Protein AF-A0A847M782-F1 (afdb_monomer)

Radius of gyration: 17.01 Å; Cα contacts (8 Å, |Δi|>4): 38; chains: 1; bounding box: 38×21×42 Å

Sequence (59 aa):
MVALEPFSSYPAILTECMKHGRQLRIDGGQSISTWLRAVAYEGLSDVSYISEDGHVTGE

pLDDT: mean 90.44, std 6.35, range [59.31, 97.5]

Solvent-accessible surface area (backbone atoms only — not comparable to full-atom values): 4428 Å² total; per-residue (Å²): 141,88,85,89,80,92,64,94,43,85,68,88,40,69,69,59,22,51,78,69,72,50,56,88,83,79,60,93,92,60,85,87,86,86,86,85,89,85,75,93,81,88,76,89,59,56,78,76,47,70,48,100,88,61,55,77,45,61,108

Secondary structure (DSSP, 8-state):
-------SSSS--HHHHHHTT------TT--------------SS-EEEE-TT--EEE-

Mean predicted aligned error: 5.04 Å

Structure (mmCIF, N/CA/C/O backbone):
data_AF-A0A847M782-F1
#
_entry.id   AF-A0A847M782-F1
#
loop_
_atom_site.group_PDB
_atom_site.id
_atom_site.type_symbol
_atom_site.label_atom_id
_atom_site.label_alt_id
_atom_site.label_comp_id
_atom_site.label_asym_id
_atom_site.label_entity_id
_atom_site.label_seq_id
_atom_site.pdbx_PDB_ins_code
_atom_site.Cartn_x
_atom_site.Cartn_y
_atom_site.Cartn_z
_atom_site.occupancy
_atom_site.B_iso_or_equiv
_atom_site.auth_seq_id
_atom_site.auth_comp_id
_atom_site.auth_asym_id
_atom_site.auth_atom_id
_atom_site.pdbx_PDB_model_num
ATOM 1 N N . MET A 1 1 ? -16.563 -14.194 2.129 1.00 63.47 1 MET A N 1
ATOM 2 C CA . MET A 1 1 ? -15.122 -13.873 2.087 1.00 63.47 1 MET A CA 1
ATOM 3 C C . MET A 1 1 ? -14.982 -12.538 1.386 1.00 63.47 1 MET A C 1
ATOM 5 O O . MET A 1 1 ? -15.541 -12.387 0.308 1.00 63.47 1 MET A O 1
ATOM 9 N N . VAL A 1 2 ? -14.328 -11.578 2.028 1.00 87.19 2 VAL A N 1
ATOM 10 C CA . VAL A 1 2 ? -14.036 -10.248 1.474 1.00 87.19 2 VAL A CA 1
ATOM 11 C C . VAL A 1 2 ? -12.525 -10.064 1.566 1.00 87.19 2 VAL A C 1
ATOM 13 O O . VAL A 1 2 ? -11.923 -10.537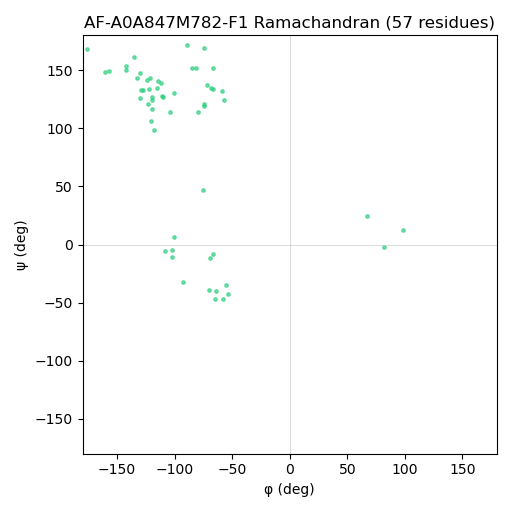 2.530 1.00 87.19 2 VAL A O 1
ATOM 16 N N . ALA A 1 3 ? -11.922 -9.439 0.559 1.00 88.75 3 ALA A N 1
ATOM 17 C CA . ALA A 1 3 ? -10.489 -9.180 0.503 1.00 88.75 3 ALA A CA 1
ATOM 18 C C . ALA A 1 3 ? -10.230 -7.675 0.388 1.00 88.75 3 ALA A C 1
ATOM 20 O O . ALA A 1 3 ? -10.975 -6.962 -0.285 1.00 88.75 3 ALA A O 1
ATOM 21 N N . LEU A 1 4 ? -9.163 -7.217 1.040 1.00 89.00 4 LEU A N 1
ATOM 22 C CA . LEU A 1 4 ? -8.582 -5.899 0.827 1.00 89.00 4 LEU A CA 1
ATOM 23 C C . LEU A 1 4 ? -7.313 -6.090 -0.005 1.00 89.00 4 LEU A C 1
ATOM 25 O O . LEU A 1 4 ? -6.358 -6.702 0.469 1.00 89.00 4 LEU A O 1
ATOM 29 N N . GLU A 1 5 ? -7.310 -5.583 -1.235 1.00 91.00 5 GLU A N 1
ATOM 30 C CA . GLU A 1 5 ? -6.196 -5.759 -2.166 1.00 91.00 5 GLU A CA 1
ATOM 31 C C . GLU A 1 5 ? -5.572 -4.398 -2.531 1.00 91.00 5 GLU A C 1
ATOM 33 O O . GLU A 1 5 ? -6.112 -3.668 -3.368 1.00 91.00 5 GLU A O 1
ATOM 38 N N . PRO A 1 6 ? -4.453 -4.006 -1.895 1.00 91.06 6 PRO A N 1
ATOM 39 C CA . PRO A 1 6 ? -3.747 -2.779 -2.241 1.00 91.06 6 PRO A CA 1
ATOM 40 C C . PRO A 1 6 ? -2.979 -2.962 -3.557 1.00 91.06 6 PRO A C 1
ATOM 42 O O . PRO A 1 6 ? -2.068 -3.783 -3.658 1.00 91.06 6 PRO A O 1
ATOM 45 N N . PHE A 1 7 ? -3.292 -2.143 -4.558 1.00 91.50 7 PHE A N 1
ATOM 46 C CA . PHE A 1 7 ? -2.547 -2.097 -5.814 1.00 91.50 7 PHE A CA 1
ATOM 47 C C . PHE A 1 7 ? -2.175 -0.662 -6.162 1.00 91.50 7 PHE A C 1
ATOM 49 O O . PHE A 1 7 ? -2.945 0.267 -5.932 1.00 91.50 7 PHE A O 1
ATOM 56 N N . SER A 1 8 ? -1.023 -0.483 -6.809 1.00 88.88 8 SER A N 1
ATOM 57 C CA . SER A 1 8 ? -0.646 0.805 -7.401 1.00 88.88 8 SER A CA 1
ATOM 58 C C . SER A 1 8 ? -1.507 1.175 -8.615 1.00 88.88 8 SER A C 1
ATOM 60 O O . SER A 1 8 ? -1.440 2.303 -9.098 1.00 88.88 8 SER A O 1
ATOM 62 N N . SER A 1 9 ? -2.304 0.238 -9.142 1.00 90.00 9 SER A N 1
ATOM 63 C CA . SER A 1 9 ? -3.236 0.437 -10.256 1.00 90.00 9 SER A CA 1
ATOM 64 C C . SER A 1 9 ? -4.306 -0.651 -10.306 1.00 90.00 9 SER A C 1
ATOM 66 O O . SER A 1 9 ? -4.035 -1.801 -9.969 1.00 90.00 9 SER A O 1
ATOM 68 N N . TYR A 1 10 ? -5.504 -0.296 -10.783 1.00 87.12 10 TYR A N 1
ATOM 69 C CA . TYR A 1 10 ? -6.624 -1.225 -10.962 1.00 87.12 10 TYR A CA 1
ATOM 70 C C . TYR A 1 10 ? -7.207 -1.155 -12.388 1.00 87.12 10 TYR A C 1
ATOM 72 O O . TYR A 1 10 ? -7.496 -0.051 -12.862 1.00 87.12 10 TYR A O 1
ATOM 80 N N . PRO A 1 11 ? -7.456 -2.287 -13.072 1.00 90.44 11 PRO A N 1
ATOM 81 C CA . PRO A 1 11 ? -7.179 -3.661 -12.641 1.00 90.44 11 PRO A CA 1
ATOM 82 C C . PRO A 1 11 ? -5.673 -3.929 -12.526 1.00 90.44 11 PRO A C 1
ATOM 84 O O . PRO A 1 11 ? -4.882 -3.312 -13.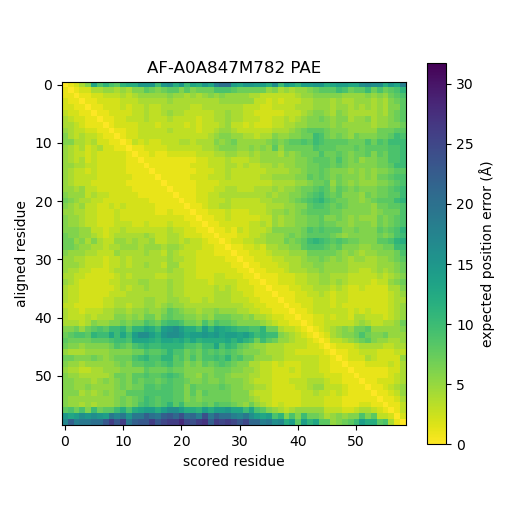235 1.00 90.44 11 PRO A O 1
ATOM 87 N N . ALA A 1 12 ? -5.279 -4.857 -11.650 1.00 89.38 12 ALA A N 1
ATOM 88 C CA . ALA A 1 12 ? -3.880 -5.214 -11.387 1.00 89.38 12 ALA A CA 1
ATOM 89 C C . ALA A 1 12 ? -3.260 -6.079 -12.509 1.00 89.38 12 ALA A C 1
ATOM 91 O O . ALA A 1 12 ? -2.636 -7.109 -12.267 1.00 89.38 12 ALA A O 1
ATOM 92 N N . ILE 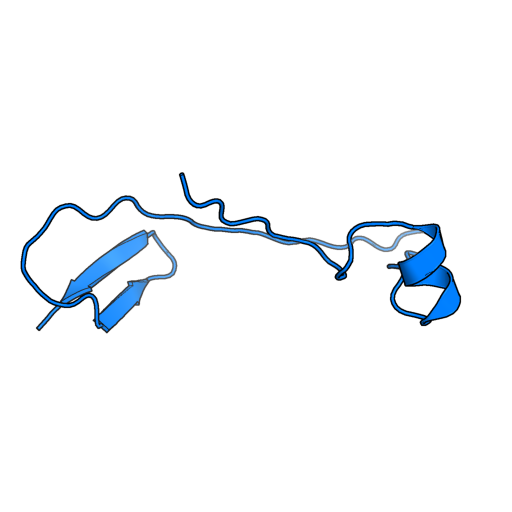A 1 13 ? -3.466 -5.674 -13.764 1.00 94.19 13 ILE A N 1
ATOM 93 C CA . ILE A 1 13 ? -3.006 -6.360 -14.971 1.00 94.19 13 ILE A CA 1
ATOM 94 C C . ILE A 1 13 ? -2.085 -5.399 -15.715 1.00 94.19 13 ILE A C 1
ATOM 96 O O . ILE A 1 13 ? -2.532 -4.357 -16.189 1.00 94.19 13 ILE A O 1
ATOM 100 N N . LEU A 1 14 ? -0.805 -5.757 -15.857 1.00 91.12 14 LEU A N 1
ATOM 101 C CA . LEU A 1 14 ? 0.210 -4.867 -16.432 1.00 91.12 14 LEU A CA 1
ATOM 102 C C . LEU A 1 14 ? -0.185 -4.320 -17.811 1.00 91.12 14 LEU A C 1
ATOM 104 O O . LEU A 1 14 ? -0.011 -3.132 -18.064 1.00 91.12 14 LEU A O 1
ATOM 108 N N . THR A 1 15 ? -0.742 -5.154 -18.690 1.00 95.56 15 THR A N 1
ATOM 109 C CA . THR A 1 15 ? -1.151 -4.728 -20.037 1.00 95.56 15 THR A CA 1
ATOM 110 C C . THR A 1 15 ? -2.265 -3.683 -20.002 1.00 95.56 15 THR A C 1
ATOM 112 O O . THR A 1 15 ? -2.194 -2.706 -20.743 1.00 95.56 15 THR A O 1
ATOM 115 N N . GLU A 1 16 ? -3.249 -3.825 -19.110 1.00 95.12 16 GLU A N 1
ATOM 116 C CA . GLU A 1 16 ? -4.292 -2.811 -18.913 1.00 95.12 16 GLU A CA 1
ATOM 117 C C . GLU A 1 16 ? -3.723 -1.551 -18.249 1.00 95.12 16 GLU A C 1
ATOM 119 O O . GLU A 1 16 ? -4.046 -0.436 -18.662 1.00 95.12 16 GLU A O 1
ATOM 124 N N . CYS A 1 17 ? -2.808 -1.693 -17.287 1.00 94.19 17 CYS A N 1
ATOM 125 C CA . CYS A 1 17 ? -2.100 -0.552 -16.707 1.00 94.19 17 CYS A CA 1
ATOM 126 C C . CYS A 1 17 ? -1.356 0.243 -17.788 1.00 94.19 17 CYS A C 1
ATOM 128 O O . CYS A 1 17 ? -1.505 1.460 -17.852 1.00 94.19 17 CYS A O 1
ATOM 130 N N . MET A 1 18 ? -0.616 -0.430 -18.673 1.00 94.94 18 MET A N 1
ATOM 131 C CA . MET A 1 18 ? 0.122 0.200 -19.771 1.00 94.94 18 MET A CA 1
ATOM 132 C C . MET A 1 18 ? -0.801 0.861 -20.795 1.00 94.94 18 MET A C 1
ATOM 134 O O . MET A 1 18 ? -0.577 2.012 -21.164 1.00 94.94 18 MET A O 1
ATOM 138 N N . LYS A 1 19 ? -1.858 0.159 -21.221 1.00 95.94 19 LYS A N 1
ATOM 139 C CA . LYS A 1 19 ? -2.871 0.669 -22.158 1.00 95.94 19 LYS A CA 1
ATOM 140 C C . LYS A 1 19 ? -3.510 1.968 -21.668 1.00 95.94 19 LYS A C 1
ATOM 142 O O . LYS A 1 19 ? -3.833 2.833 -22.475 1.00 95.94 19 LYS A O 1
ATOM 147 N N . HIS A 1 20 ? -3.676 2.102 -20.355 1.00 93.62 20 HIS A N 1
ATOM 148 C CA . HIS A 1 20 ? -4.283 3.268 -19.722 1.00 93.62 20 HIS A CA 1
ATOM 149 C C . HIS A 1 20 ? -3.268 4.257 -19.122 1.00 93.62 20 HIS A C 1
ATOM 151 O O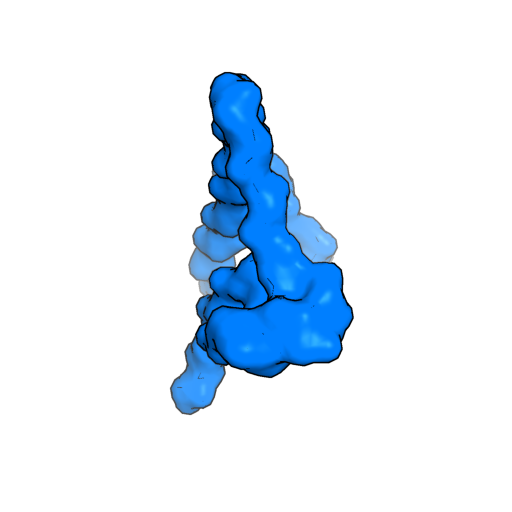 . HIS A 1 20 ? -3.688 5.201 -18.458 1.00 93.62 20 HIS A O 1
ATOM 157 N N . GLY A 1 21 ? -1.959 4.065 -19.326 1.00 93.44 21 GLY A N 1
ATOM 158 C CA . GLY A 1 21 ? -0.925 4.978 -18.822 1.00 93.44 21 GLY A CA 1
ATOM 159 C C . GLY A 1 21 ? -0.789 5.017 -17.293 1.00 93.44 21 GLY A C 1
ATOM 160 O O . GLY A 1 21 ? -0.358 6.028 -16.746 1.00 93.44 21 GLY A O 1
ATOM 161 N N . ARG A 1 22 ? -1.193 3.949 -16.597 1.00 92.50 22 ARG A N 1
ATOM 162 C CA . ARG A 1 22 ? -1.197 3.833 -15.126 1.00 92.50 22 ARG A CA 1
ATOM 163 C C . ARG A 1 22 ? -0.037 3.001 -14.574 1.00 92.50 22 ARG A C 1
ATOM 165 O O . ARG A 1 22 ? 0.133 2.897 -13.368 1.00 92.50 22 ARG A O 1
ATOM 172 N N . GLN A 1 23 ? 0.780 2.407 -15.438 1.00 93.25 23 GLN A N 1
ATOM 173 C CA . GLN A 1 23 ? 1.963 1.663 -15.024 1.00 93.25 23 GLN A CA 1
ATOM 174 C C . GLN A 1 23 ? 2.930 2.552 -14.232 1.00 93.25 23 GLN A C 1
ATOM 176 O O . GLN A 1 23 ? 3.280 3.653 -14.659 1.00 93.25 23 GLN A O 1
ATOM 181 N N . LEU A 1 24 ? 3.398 2.044 -13.096 1.00 92.19 24 LEU A N 1
ATOM 182 C CA . LEU A 1 24 ? 4.433 2.708 -12.318 1.00 92.19 24 LEU A CA 1
ATOM 183 C C . LEU A 1 24 ? 5.751 2.700 -13.107 1.00 92.19 24 LEU A C 1
ATOM 185 O O . LEU A 1 24 ? 6.140 1.667 -13.655 1.00 92.19 24 LEU A O 1
ATOM 189 N N . ARG A 1 25 ? 6.437 3.844 -13.171 1.00 92.88 25 ARG A N 1
ATOM 190 C CA . ARG A 1 25 ? 7.742 3.997 -13.832 1.00 92.88 25 ARG A CA 1
ATOM 191 C C . ARG A 1 25 ? 8.742 4.514 -12.803 1.00 92.88 25 ARG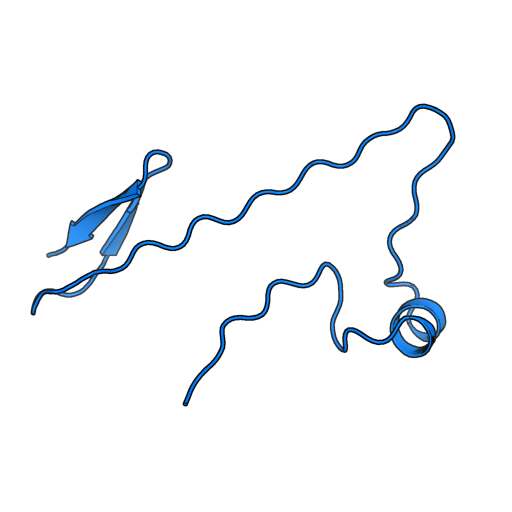 A C 1
ATOM 193 O O . ARG A 1 25 ? 8.413 5.423 -12.048 1.00 92.88 25 ARG A O 1
ATOM 200 N N . ILE A 1 26 ? 9.922 3.906 -12.765 1.00 94.06 26 ILE A N 1
ATOM 201 C CA . ILE A 1 26 ? 11.025 4.259 -11.868 1.00 94.06 26 ILE A CA 1
ATOM 202 C C . ILE A 1 26 ? 12.274 4.393 -12.735 1.00 94.06 26 ILE A C 1
ATOM 204 O O . ILE A 1 26 ? 12.594 3.468 -13.484 1.00 94.06 26 ILE A O 1
ATOM 208 N N . ASP A 1 27 ? 12.958 5.530 -12.636 1.00 96.25 27 ASP A N 1
ATOM 209 C CA . ASP A 1 27 ? 14.210 5.783 -13.352 1.00 96.25 27 ASP A CA 1
ATOM 210 C C . ASP A 1 27 ? 15.440 5.321 -12.549 1.00 96.25 27 ASP A C 1
ATOM 212 O O . ASP A 1 27 ? 15.365 4.954 -11.373 1.00 96.25 27 ASP A O 1
ATOM 216 N N . GLY A 1 28 ? 16.614 5.356 -13.184 1.00 97.50 28 GLY A N 1
ATOM 217 C CA . GLY A 1 28 ? 17.880 5.016 -12.534 1.00 97.50 28 GLY A CA 1
ATOM 218 C C . GLY A 1 28 ? 18.144 5.879 -11.295 1.00 97.50 28 GLY A C 1
ATOM 219 O O . GLY A 1 28 ? 18.151 7.104 -11.371 1.00 97.50 28 GLY A O 1
ATOM 220 N N . GLY A 1 29 ? 18.372 5.232 -10.150 1.00 97.12 29 GLY A N 1
ATOM 221 C CA . GLY A 1 29 ? 18.627 5.904 -8.872 1.00 97.12 29 GLY A CA 1
ATOM 222 C C . GLY A 1 29 ? 17.374 6.382 -8.129 1.00 97.12 29 GLY A C 1
ATOM 223 O O . GLY A 1 29 ? 17.501 6.894 -7.019 1.00 97.12 29 GLY A O 1
ATOM 224 N N . GLN A 1 30 ? 16.176 6.199 -8.690 1.00 96.94 30 GLN A N 1
ATOM 225 C CA . GLN A 1 30 ? 14.929 6.499 -7.990 1.00 96.94 30 GLN A CA 1
ATOM 226 C C . GLN A 1 30 ? 14.475 5.326 -7.119 1.00 96.94 30 GLN A C 1
ATOM 228 O O . GLN A 1 30 ? 14.730 4.157 -7.409 1.00 96.94 30 GLN A O 1
ATOM 233 N N . SER A 1 31 ? 13.760 5.657 -6.048 1.00 95.50 31 SER A N 1
ATOM 234 C CA . SER A 1 31 ? 13.110 4.696 -5.165 1.00 95.50 31 SER A CA 1
ATOM 235 C C . SER A 1 31 ? 11.678 5.141 -4.910 1.00 95.50 31 SER A C 1
ATOM 237 O O . SER A 1 31 ? 11.405 6.336 -4.786 1.00 95.50 31 SER A O 1
ATOM 239 N N . ILE A 1 32 ? 10.772 4.172 -4.828 1.00 94.25 32 ILE A N 1
ATOM 240 C CA . ILE A 1 32 ? 9.387 4.386 -4.422 1.00 94.25 32 ILE A CA 1
ATOM 241 C C . ILE A 1 32 ? 9.157 3.555 -3.171 1.00 94.25 32 ILE A C 1
ATOM 243 O O . ILE A 1 32 ? 9.419 2.354 -3.155 1.00 94.25 32 ILE A O 1
ATOM 247 N N . SER A 1 33 ? 8.659 4.211 -2.129 1.00 94.62 33 SER A N 1
ATOM 248 C CA . SER A 1 33 ? 8.249 3.570 -0.888 1.00 94.62 33 SER A CA 1
ATOM 249 C C . SER A 1 33 ? 6.738 3.667 -0.752 1.00 94.62 33 SER A C 1
ATOM 251 O O . SER A 1 33 ? 6.134 4.693 -1.068 1.00 94.62 33 SER A O 1
ATOM 253 N N . THR A 1 34 ? 6.125 2.589 -0.286 1.00 92.88 34 THR A N 1
ATOM 254 C CA . THR A 1 34 ? 4.708 2.538 0.057 1.00 92.88 34 THR A CA 1
ATOM 255 C C . THR A 1 34 ? 4.545 1.683 1.302 1.00 92.88 34 THR A C 1
ATOM 257 O O . THR A 1 34 ? 5.375 0.817 1.584 1.00 92.88 34 THR A O 1
ATOM 260 N N . TRP A 1 35 ? 3.489 1.935 2.061 1.00 92.56 35 TRP A N 1
ATOM 261 C CA . TRP A 1 35 ? 3.172 1.183 3.261 1.00 92.56 35 TRP A CA 1
ATOM 262 C C . TRP A 1 35 ? 1.660 1.007 3.355 1.00 92.56 35 TRP A C 1
ATOM 264 O O . TRP A 1 35 ? 0.887 1.843 2.891 1.00 92.56 35 TRP A O 1
ATOM 274 N N . LEU A 1 36 ? 1.248 -0.098 3.964 1.00 91.75 36 LEU A N 1
ATOM 275 C CA . LEU A 1 36 ? -0.130 -0.351 4.352 1.00 91.75 36 LEU A CA 1
ATOM 276 C C . LEU A 1 36 ? -0.117 -0.757 5.820 1.00 91.75 36 LEU A C 1
ATOM 278 O O . LEU A 1 36 ? 0.654 -1.634 6.210 1.00 91.75 36 LEU A O 1
ATOM 282 N N . ARG A 1 37 ? -1.002 -0.159 6.616 1.00 90.44 37 ARG A N 1
ATOM 283 C CA . ARG A 1 37 ? -1.362 -0.692 7.927 1.00 90.44 37 ARG A CA 1
ATOM 284 C C . ARG A 1 37 ? -2.795 -1.191 7.879 1.00 90.44 37 ARG A C 1
ATOM 286 O O . ARG A 1 37 ? -3.699 -0.452 7.509 1.00 90.44 37 ARG A O 1
ATOM 293 N N . ALA A 1 38 ? -2.982 -2.429 8.309 1.00 91.19 38 ALA A N 1
ATOM 294 C CA . ALA A 1 38 ? -4.283 -2.977 8.646 1.00 91.19 38 ALA A CA 1
ATOM 295 C C . ALA A 1 38 ? -4.287 -3.288 10.144 1.00 91.19 38 ALA A C 1
ATOM 297 O O . ALA A 1 38 ? -3.322 -3.854 10.658 1.00 91.19 38 ALA A O 1
ATOM 298 N N . VAL A 1 39 ? -5.356 -2.903 10.836 1.00 91.38 39 VAL A N 1
ATOM 299 C CA . VAL A 1 39 ? -5.544 -3.177 12.263 1.00 91.38 39 VAL A CA 1
ATOM 300 C C . VAL A 1 39 ? -6.805 -4.013 12.405 1.00 91.38 39 VAL A C 1
ATOM 302 O O . VAL A 1 39 ? -7.866 -3.621 11.925 1.00 91.38 39 VAL A O 1
ATOM 305 N N . ALA A 1 40 ? -6.681 -5.180 13.035 1.00 90.12 40 ALA A N 1
ATOM 306 C CA . ALA A 1 40 ? -7.843 -5.955 13.434 1.00 90.12 40 ALA A CA 1
ATOM 307 C C . ALA A 1 40 ? -8.473 -5.270 14.650 1.00 90.12 40 ALA A C 1
ATOM 309 O O . ALA A 1 40 ? -7.819 -5.111 15.680 1.00 90.12 40 ALA A O 1
ATOM 310 N N . TYR A 1 41 ? -9.723 -4.844 14.509 1.00 88.44 41 TYR A N 1
ATOM 311 C CA . TYR A 1 41 ? -10.506 -4.264 15.589 1.00 88.44 41 TYR A CA 1
ATOM 312 C C . TYR A 1 41 ? -11.620 -5.232 15.973 1.00 88.44 41 TYR A C 1
ATOM 314 O O . TYR A 1 41 ? -12.384 -5.676 15.117 1.00 88.44 41 TYR A O 1
ATOM 322 N N . GLU A 1 42 ? -11.698 -5.544 17.262 1.00 88.81 42 GLU A N 1
ATOM 323 C CA . GLU A 1 42 ? -12.787 -6.311 17.852 1.00 88.81 42 GLU A CA 1
ATOM 324 C C . GLU A 1 42 ? -13.450 -5.436 18.917 1.00 88.81 42 GLU A C 1
ATOM 326 O O . GLU A 1 42 ? -12.885 -5.176 19.978 1.00 88.81 42 GLU A O 1
ATOM 331 N N . GLY A 1 43 ? -14.636 -4.928 18.603 1.00 86.62 43 GLY A N 1
ATOM 332 C CA . GLY A 1 43 ? -15.392 -4.049 19.480 1.00 86.62 43 GLY A CA 1
ATOM 333 C C . GLY A 1 43 ? -16.754 -3.713 18.887 1.00 86.62 43 GLY A C 1
ATOM 334 O O . GLY A 1 43 ? -17.040 -4.035 17.735 1.00 86.62 43 GLY A O 1
ATOM 335 N N . LEU A 1 44 ? -17.610 -3.119 19.715 1.00 85.38 44 LEU A N 1
ATOM 336 C CA . LEU A 1 44 ? -18.990 -2.771 19.358 1.00 85.38 44 LEU A CA 1
ATOM 337 C C . LEU A 1 44 ? -19.168 -1.280 19.038 1.00 85.38 44 LEU A C 1
ATOM 339 O O . LEU A 1 44 ? -20.233 -0.903 18.560 1.00 85.38 44 LEU A O 1
ATOM 343 N N . SER A 1 45 ? -18.158 -0.454 19.325 1.00 88.25 45 SER A N 1
ATOM 344 C CA . SER A 1 45 ? -18.152 0.974 19.001 1.00 88.25 45 SER A CA 1
ATOM 345 C C . SER A 1 45 ? -17.752 1.199 17.549 1.00 88.25 45 SER A C 1
ATOM 347 O O . SER A 1 45 ? -16.972 0.430 16.978 1.00 88.25 45 SER A O 1
ATOM 349 N N . ASP A 1 46 ? -18.247 2.290 16.972 1.00 88.00 46 ASP A N 1
ATOM 350 C CA . ASP A 1 46 ? -17.839 2.709 15.638 1.00 88.00 46 ASP A CA 1
ATOM 351 C C . ASP A 1 46 ? -16.375 3.169 15.658 1.00 88.00 46 ASP A C 1
ATOM 353 O O . ASP A 1 46 ? -15.940 3.919 16.535 1.00 88.00 46 ASP A O 1
ATOM 357 N N . VAL A 1 47 ? -15.598 2.721 14.669 1.00 89.94 47 VAL A N 1
ATOM 358 C CA . VAL A 1 47 ? -14.214 3.171 14.485 1.00 89.94 47 VAL A CA 1
ATOM 359 C C . VAL A 1 47 ? -14.229 4.529 13.793 1.00 89.94 47 VAL A C 1
ATOM 361 O O . VAL A 1 47 ? -14.598 4.624 12.623 1.00 89.94 47 VAL A O 1
ATOM 364 N N . SER A 1 48 ? -13.785 5.572 14.495 1.00 91.31 48 SER A N 1
ATOM 365 C CA . SER A 1 48 ? -13.710 6.932 13.949 1.00 91.31 48 SER A CA 1
ATOM 366 C C . SER A 1 48 ? -12.340 7.247 13.344 1.00 91.31 48 SER A C 1
ATOM 368 O O . SER A 1 48 ? -12.254 7.980 12.357 1.00 91.31 48 SER A O 1
ATOM 370 N N . TYR A 1 49 ? -11.262 6.680 13.897 1.00 91.19 49 TYR A N 1
ATOM 371 C CA . TYR A 1 49 ? -9.897 6.937 13.438 1.00 91.19 49 TYR A CA 1
ATOM 372 C C . TYR A 1 49 ? -8.923 5.807 13.814 1.00 91.19 49 TYR A C 1
ATOM 374 O O . TYR A 1 49 ? -9.071 5.144 14.843 1.00 91.19 49 TYR A O 1
ATOM 382 N N . ILE A 1 50 ? -7.908 5.604 12.965 1.00 91.38 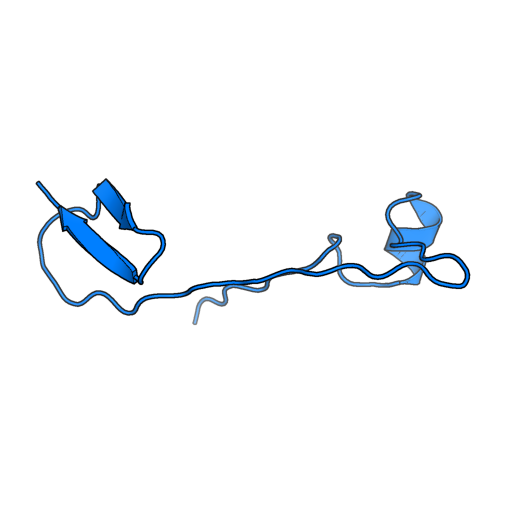50 ILE A N 1
ATOM 383 C CA . ILE A 1 50 ? -6.758 4.726 13.215 1.00 91.38 50 ILE A CA 1
ATOM 384 C C . ILE A 1 50 ? -5.499 5.582 13.081 1.00 91.38 50 ILE A C 1
ATOM 386 O O . ILE A 1 50 ? -5.253 6.164 12.025 1.00 91.38 50 ILE A O 1
ATOM 390 N N . SER A 1 51 ? -4.700 5.659 14.140 1.00 92.00 51 SER A N 1
ATOM 391 C CA . 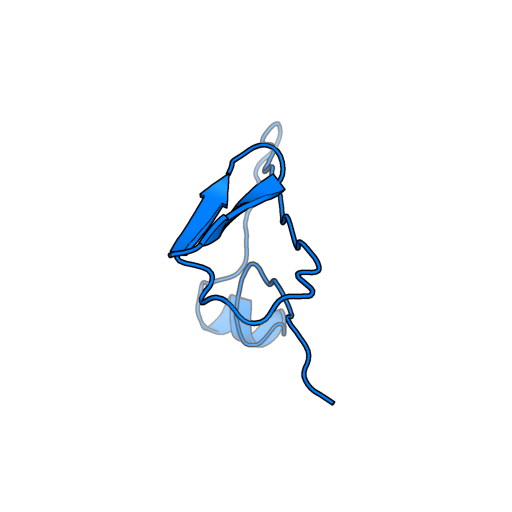SE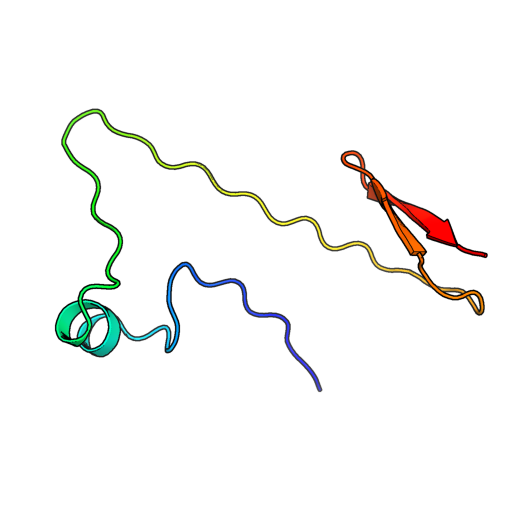R A 1 51 ? -3.494 6.485 14.183 1.00 92.00 51 SER A CA 1
ATOM 392 C C . SER A 1 51 ? -2.319 5.917 13.378 1.00 92.00 51 SER A C 1
ATOM 394 O O . SER A 1 51 ? -2.284 4.752 12.960 1.00 92.00 51 SER A O 1
ATOM 396 N N . GLU A 1 52 ? -1.291 6.754 13.206 1.00 90.31 52 GLU A N 1
ATOM 397 C CA . GLU A 1 52 ? -0.040 6.411 12.520 1.00 90.31 52 GLU A CA 1
ATOM 398 C C . GLU A 1 52 ? 0.828 5.365 13.232 1.00 90.31 52 GLU A C 1
ATOM 400 O O . GLU A 1 52 ? 1.767 4.856 12.619 1.00 90.31 52 GLU A O 1
ATOM 405 N N . ASP A 1 53 ? 0.507 4.961 14.453 1.00 91.44 53 ASP A N 1
ATOM 406 C CA . ASP A 1 53 ? 1.099 3.815 15.154 1.00 91.44 53 ASP A CA 1
ATOM 407 C C . ASP A 1 53 ? 0.134 2.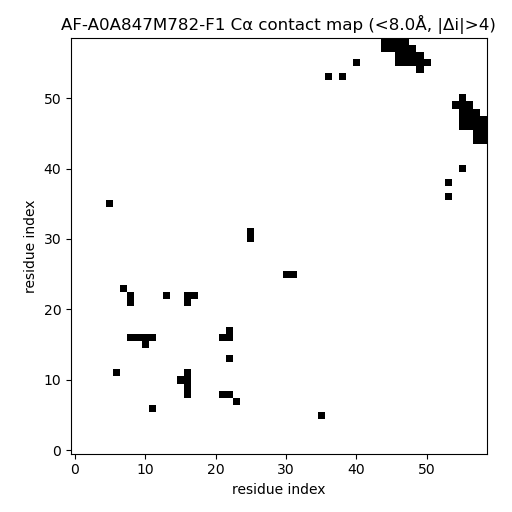619 15.274 1.00 91.44 53 ASP A C 1
ATOM 409 O O . ASP A 1 53 ? 0.563 1.521 15.625 1.00 91.44 53 ASP A O 1
ATOM 413 N N . GLY A 1 54 ? -1.128 2.777 14.858 1.00 91.12 54 GLY A N 1
ATOM 414 C CA . GLY A 1 54 ? -2.122 1.704 14.797 1.00 91.12 54 GLY A CA 1
ATOM 415 C C . GLY A 1 54 ? -3.090 1.640 15.978 1.00 91.12 54 GLY A C 1
ATOM 416 O O . GLY A 1 54 ? -3.811 0.651 16.098 1.00 91.12 54 GLY A O 1
ATOM 417 N N . HIS A 1 55 ? -3.141 2.663 16.831 1.00 92.12 55 HIS A N 1
ATOM 418 C CA . HIS A 1 55 ? -4.185 2.785 17.845 1.00 92.12 55 HIS A CA 1
ATOM 419 C C . HIS A 1 55 ? -5.531 3.147 17.216 1.00 92.12 55 HIS A C 1
ATOM 421 O O . HIS A 1 55 ? -5.624 4.000 16.334 1.00 92.12 55 HIS A O 1
ATOM 427 N N . VAL A 1 56 ? -6.583 2.484 17.691 1.00 91.69 56 VAL A N 1
ATOM 428 C CA . VAL A 1 56 ? -7.960 2.697 17.242 1.00 91.69 56 VAL A CA 1
ATOM 429 C C . VAL A 1 56 ? -8.682 3.575 18.258 1.00 91.69 56 VAL A C 1
ATOM 431 O O . VAL A 1 56 ? -8.653 3.280 19.453 1.00 91.69 56 VAL A O 1
ATOM 434 N N . THR A 1 57 ? -9.350 4.625 17.789 1.00 87.06 57 THR A N 1
ATOM 435 C CA . THR A 1 57 ? -10.278 5.429 18.595 1.00 87.06 57 THR A CA 1
ATOM 436 C C . THR A 1 57 ? -11.695 5.278 18.053 1.00 87.06 57 THR A C 1
ATOM 438 O O . THR A 1 57 ? -11.892 5.240 16.836 1.00 87.06 57 THR A O 1
ATOM 441 N N . GLY A 1 58 ? -12.669 5.194 18.958 1.00 78.38 58 GLY A N 1
ATOM 442 C CA . GLY A 1 58 ? -14.094 5.135 18.640 1.00 78.38 58 GLY A CA 1
ATOM 443 C C . GLY A 1 58 ? -14.900 6.062 19.545 1.00 78.38 58 GLY A C 1
ATOM 444 O O . GLY A 1 58 ? -14.391 6.490 20.585 1.00 78.38 58 GLY A O 1
ATOM 445 N N . GLU A 1 59 ? -16.118 6.385 19.115 1.00 59.31 59 GLU A N 1
ATOM 446 C CA . GLU A 1 59 ? -17.131 7.074 19.934 1.00 59.31 59 GLU A CA 1
ATOM 447 C C . GLU A 1 59 ? -18.068 6.070 20.626 1.00 59.31 59 GLU A C 1
ATOM 449 O O . GLU A 1 59 ? -18.302 4.966 20.073 1.00 59.31 59 GLU A O 1
#

Foldseek 3Di:
DDDDDDDQDPPPDVVVCVVVVSDDDADPPDDDDDDDDDADDDDDFDFPDADPVGDTDGD